Protein AF-A0A819ZC48-F1 (afdb_monomer)

Solvent-accessible surface area (backbone atoms only — not comparable to full-atom values): 3750 Å² total; per-residue (Å²): 112,41,71,61,29,54,74,70,70,37,54,69,62,20,50,53,50,47,52,56,57,66,66,42,88,83,60,50,59,66,54,51,17,53,46,27,38,52,48,10,53,50,28,46,76,72,67,41,54,67,62,10,50,53,28,36,50,53,14,53,50,36,46,50,60,62,68,65,73,119

pLDDT: mean 79.13, std 11.83, range [40.59, 92.69]

Radius of gyration: 12.27 Å; Cα contacts (8 Å, |Δi|>4): 68; chains: 1; bounding box: 27×21×39 Å

Sequence (70 aa):
MG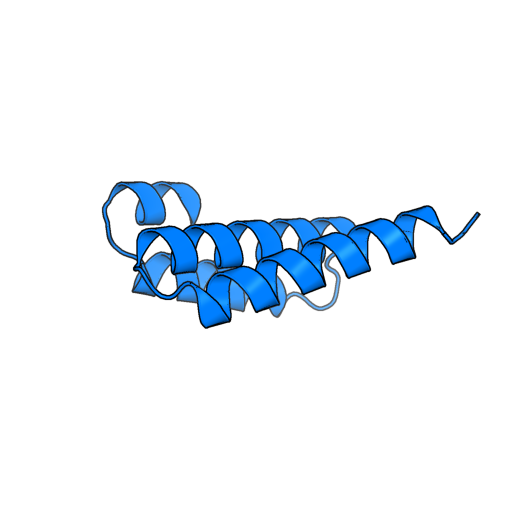LIHEKNGNYDKALICYKQALNVQSAAKSEIATLHNSLGFLYYRRGDYGDAREHLMTATQLIDDSHRNW

Secondary structure (DSSP, 8-state):
-HHHHHHTT-HHHHHHHHHHHHT-TT--HHHHHHHHHHHHHHHHHHT-HHHHHHHHHHHHHHHHHHHS--

Organism: NCBI:txid392033

Foldseek 3Di:
DLVVCLVVLNLVVSVVVLVVVCPPPPDQLLRNLVSLQSNLVSCVSVVNNVSSVVSNVSSVVSVVVV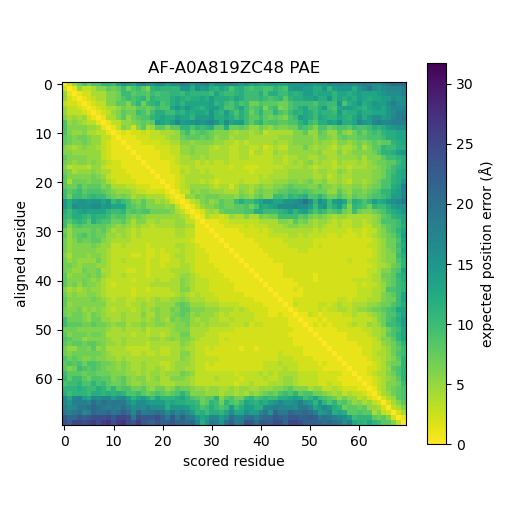VPPD

Mean predicted aligned error: 6.29 Å

InterPro domains:
  IPR011990 Tetratricopeptide-like helical domain superfamily [G3DSA:1.25.40.10] (1-70)
  IPR011990 Tetratricopeptide-like helical domain superfamily [SSF48452] (1-65)
  IPR019734 Tetratricopeptide repeat [PS50005] (33-66)
  IPR019734 Tetratricopeptide repeat [SM00028] (1-28)
  IPR019734 Tetratricopeptide repeat [SM00028] (33-66)

Structure (mmCIF, N/CA/C/O backbone):
data_AF-A0A819ZC48-F1
#
_entry.id   AF-A0A819ZC48-F1
#
loop_
_atom_site.group_PDB
_atom_site.id
_atom_site.type_symbol
_atom_site.label_atom_id
_atom_site.label_alt_id
_atom_site.label_comp_id
_atom_site.label_asym_id
_atom_site.label_entity_id
_atom_site.label_seq_id
_atom_site.pdbx_PDB_ins_code
_atom_site.Cartn_x
_atom_site.Cartn_y
_atom_site.Cartn_z
_atom_site.occupancy
_atom_site.B_iso_or_equiv
_atom_site.auth_seq_id
_atom_site.auth_comp_id
_atom_site.auth_asym_id
_atom_site.auth_atom_id
_atom_site.pdbx_PDB_model_num
ATOM 1 N N . MET A 1 1 ? 5.377 -10.196 5.958 1.00 59.12 1 MET A N 1
ATOM 2 C CA . MET A 1 1 ? 5.127 -9.623 7.303 1.00 59.12 1 MET A CA 1
ATOM 3 C C . MET A 1 1 ? 4.100 -8.487 7.304 1.00 59.12 1 MET A C 1
ATOM 5 O O . MET A 1 1 ? 3.226 -8.522 8.159 1.00 59.12 1 MET A O 1
ATOM 9 N N . GLY A 1 2 ? 4.120 -7.534 6.357 1.00 61.41 2 GLY A N 1
ATOM 10 C CA . GLY A 1 2 ? 3.161 -6.404 6.322 1.00 61.41 2 GLY A CA 1
ATOM 11 C C . GLY A 1 2 ? 1.672 -6.794 6.381 1.00 61.41 2 GLY A C 1
ATOM 12 O O . GLY A 1 2 ? 0.961 -6.328 7.265 1.00 61.41 2 GLY A O 1
ATOM 13 N N . LEU A 1 3 ? 1.236 -7.748 5.546 1.00 60.88 3 LEU A N 1
ATOM 14 C CA . LEU A 1 3 ? -0.148 -8.265 5.519 1.00 60.88 3 LEU A CA 1
ATOM 15 C C . LEU A 1 3 ? -0.614 -8.893 6.847 1.00 60.88 3 LEU A C 1
ATOM 17 O O . LEU A 1 3 ? -1.793 -8.843 7.188 1.00 60.88 3 LEU A O 1
ATOM 21 N N . ILE A 1 4 ? 0.304 -9.491 7.612 1.00 64.12 4 ILE A N 1
ATOM 22 C CA . ILE A 1 4 ? -0.019 -10.121 8.903 1.00 64.12 4 ILE A CA 1
ATOM 23 C C . ILE A 1 4 ? -0.309 -9.034 9.948 1.00 64.12 4 ILE A C 1
ATOM 25 O O . ILE A 1 4 ? -1.269 -9.144 10.707 1.00 64.12 4 ILE A O 1
ATOM 29 N N . HIS A 1 5 ? 0.468 -7.946 9.946 1.00 61.38 5 HIS A N 1
ATOM 30 C CA . HIS A 1 5 ? 0.226 -6.795 10.820 1.00 61.38 5 HIS A CA 1
ATOM 31 C C . HIS A 1 5 ? -1.032 -6.008 10.431 1.00 61.38 5 HIS A C 1
ATOM 33 O O . HIS A 1 5 ? -1.725 -5.511 11.317 1.00 61.38 5 HIS A O 1
ATOM 39 N N . GLU A 1 6 ? -1.371 -5.969 9.139 1.00 62.84 6 GLU A N 1
ATOM 40 C CA . GLU A 1 6 ? -2.612 -5.378 8.619 1.00 62.84 6 GLU A CA 1
ATOM 41 C C . GLU A 1 6 ? -3.865 -6.075 9.178 1.00 62.84 6 GLU A C 1
ATOM 43 O O . GLU A 1 6 ? -4.843 -5.427 9.553 1.00 62.84 6 GLU A O 1
ATOM 48 N N . LYS A 1 7 ? -3.831 -7.411 9.284 1.00 62.31 7 LYS A N 1
ATOM 49 C CA . LYS A 1 7 ? -4.932 -8.196 9.863 1.00 62.31 7 LYS A CA 1
ATOM 50 C C . LYS A 1 7 ? -5.042 -8.072 11.379 1.00 62.31 7 LYS A C 1
ATOM 52 O O . LYS A 1 7 ? -6.131 -8.242 11.912 1.00 62.31 7 LYS A O 1
ATOM 57 N N . ASN A 1 8 ? -3.947 -7.737 12.055 1.00 68.31 8 ASN A N 1
ATOM 58 C CA . ASN A 1 8 ? -3.925 -7.546 13.504 1.00 68.31 8 ASN A CA 1
ATOM 59 C C . ASN A 1 8 ? -4.328 -6.126 13.947 1.00 68.31 8 ASN A C 1
ATOM 61 O O . ASN A 1 8 ? -4.319 -5.846 15.141 1.00 68.31 8 ASN A O 1
ATOM 65 N N . GLY A 1 9 ? -4.642 -5.221 13.008 1.00 68.00 9 GLY A N 1
ATOM 66 C CA . GLY A 1 9 ? -4.935 -3.810 13.298 1.00 68.00 9 GLY A CA 1
ATOM 67 C C . GLY A 1 9 ? -3.697 -2.977 13.655 1.00 68.00 9 GLY A C 1
ATOM 68 O O . GLY A 1 9 ? -3.809 -1.813 14.028 1.00 68.00 9 GLY A O 1
ATOM 69 N N . ASN A 1 10 ? -2.494 -3.543 13.520 1.00 79.38 10 ASN A N 1
ATOM 70 C CA . ASN A 1 10 ? -1.229 -2.863 13.788 1.00 79.38 10 ASN A CA 1
ATOM 71 C C . ASN A 1 10 ? -0.746 -2.120 12.534 1.00 79.38 10 ASN A C 1
ATOM 73 O O . ASN A 1 10 ? 0.295 -2.452 11.956 1.00 79.38 10 ASN A O 1
ATOM 77 N N . TYR A 1 11 ? -1.505 -1.101 12.132 1.00 77.38 11 TYR A N 1
ATOM 78 C CA . TYR A 1 11 ? -1.241 -0.300 10.937 1.00 77.38 11 TYR A CA 1
ATOM 79 C C . TYR A 1 11 ? 0.152 0.356 10.958 1.00 77.38 11 TYR A C 1
ATOM 81 O O . TYR A 1 11 ? 0.854 0.340 9.951 1.00 77.38 11 TYR A O 1
ATOM 89 N N . ASP A 1 12 ? 0.623 0.831 12.115 1.00 79.00 12 ASP A N 1
ATOM 90 C CA . ASP A 1 12 ? 1.943 1.469 12.233 1.00 79.00 12 ASP A CA 1
ATOM 91 C C . ASP A 1 12 ? 3.113 0.507 11.972 1.00 79.00 12 ASP A C 1
ATOM 93 O O . ASP A 1 12 ? 4.096 0.875 11.330 1.00 79.00 12 ASP A O 1
ATOM 97 N N . LYS A 1 13 ? 3.004 -0.760 12.395 1.00 80.50 13 LYS A N 1
ATOM 98 C CA . LYS A 1 13 ? 4.042 -1.767 12.105 1.00 80.50 13 LYS A CA 1
ATOM 99 C C . LYS A 1 13 ? 4.056 -2.144 10.627 1.00 80.50 13 LYS A C 1
ATOM 101 O O . LYS A 1 13 ? 5.129 -2.293 10.046 1.00 80.50 13 LYS A O 1
ATOM 106 N N . ALA A 1 14 ? 2.877 -2.265 10.016 1.00 81.81 14 ALA A N 1
ATOM 107 C CA . ALA A 1 14 ? 2.764 -2.507 8.582 1.00 81.81 14 ALA A CA 1
ATOM 108 C C . ALA A 1 14 ? 3.386 -1.353 7.774 1.00 81.81 14 ALA A C 1
ATOM 110 O O . ALA A 1 14 ? 4.176 -1.614 6.868 1.00 81.81 14 ALA A O 1
ATOM 111 N N . LEU A 1 15 ? 3.127 -0.096 8.163 1.00 81.12 15 LEU A N 1
ATOM 112 C CA . LEU A 1 15 ? 3.740 1.098 7.566 1.00 81.12 15 LEU A CA 1
ATOM 113 C C . LEU A 1 15 ? 5.268 1.051 7.597 1.00 81.12 15 LEU A C 1
ATOM 115 O O . LEU A 1 15 ? 5.904 1.306 6.578 1.00 81.12 15 LEU A O 1
ATOM 119 N N . ILE A 1 16 ? 5.862 0.706 8.743 1.00 83.88 16 ILE A N 1
ATOM 120 C CA . ILE A 1 16 ? 7.323 0.622 8.884 1.00 83.88 16 ILE A CA 1
ATOM 121 C C . ILE A 1 16 ? 7.894 -0.445 7.943 1.00 83.88 16 ILE A C 1
ATOM 123 O O . ILE A 1 16 ? 8.840 -0.160 7.211 1.00 83.88 16 ILE A O 1
ATOM 127 N N . CYS A 1 17 ? 7.294 -1.640 7.898 1.00 83.06 17 CYS A N 1
ATOM 128 C CA . CYS A 1 17 ? 7.745 -2.702 6.996 1.00 83.06 17 CYS A CA 1
ATOM 129 C C . CYS A 1 17 ? 7.647 -2.294 5.518 1.00 83.06 17 CYS A C 1
ATOM 131 O O . CYS A 1 17 ? 8.581 -2.540 4.757 1.00 83.06 17 CYS A O 1
ATOM 133 N N . TYR A 1 18 ? 6.542 -1.665 5.104 1.00 83.19 18 TYR A N 1
ATOM 134 C CA . TYR A 1 18 ? 6.364 -1.231 3.717 1.00 83.19 18 TYR A CA 1
ATOM 135 C C . TYR A 1 18 ? 7.308 -0.083 3.336 1.00 83.19 18 TYR A C 1
ATOM 137 O O . TYR A 1 18 ? 7.866 -0.100 2.242 1.00 83.19 18 TYR A O 1
ATOM 145 N N . LYS A 1 19 ? 7.571 0.866 4.244 1.00 81.75 19 LYS A N 1
ATOM 146 C CA . LYS 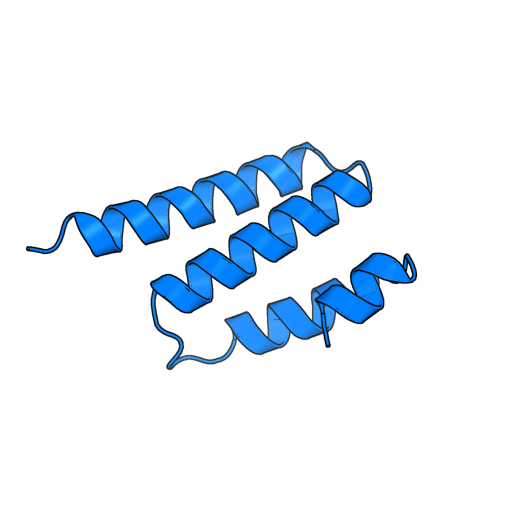A 1 19 ? 8.557 1.940 4.023 1.00 81.75 19 LYS A CA 1
ATOM 147 C C . LYS A 1 19 ? 9.986 1.411 3.925 1.00 81.75 19 LYS A C 1
ATOM 149 O O . LYS A 1 19 ? 10.746 1.873 3.083 1.00 81.75 19 LYS A O 1
ATOM 154 N N . GLN A 1 20 ? 10.351 0.426 4.746 1.00 84.31 20 GLN A N 1
ATOM 155 C CA . GLN A 1 20 ? 11.654 -0.234 4.641 1.00 84.31 20 GLN A CA 1
ATOM 156 C C . GLN A 1 20 ? 11.815 -0.956 3.301 1.00 84.31 20 GLN A C 1
ATOM 158 O O . GLN A 1 20 ? 12.871 -0.851 2.686 1.00 84.31 20 GLN A O 1
ATOM 163 N N . ALA A 1 21 ? 10.764 -1.632 2.830 1.00 81.81 21 ALA A N 1
ATOM 164 C CA . ALA A 1 21 ? 10.769 -2.294 1.529 1.00 81.81 21 ALA A CA 1
ATOM 165 C C . ALA A 1 21 ? 10.849 -1.295 0.359 1.00 81.81 21 ALA A C 1
ATOM 167 O O . ALA A 1 21 ? 11.558 -1.553 -0.605 1.00 81.81 21 ALA A O 1
ATOM 168 N N . LEU A 1 22 ? 10.196 -0.131 0.467 1.00 77.88 22 LEU A N 1
ATOM 169 C CA . LEU A 1 22 ? 10.312 0.954 -0.519 1.00 77.88 22 LEU A CA 1
ATOM 170 C C . LEU A 1 22 ? 11.717 1.563 -0.581 1.00 77.88 22 LEU A C 1
ATOM 172 O O . LEU A 1 22 ? 12.126 2.052 -1.628 1.00 77.88 22 LEU A O 1
AT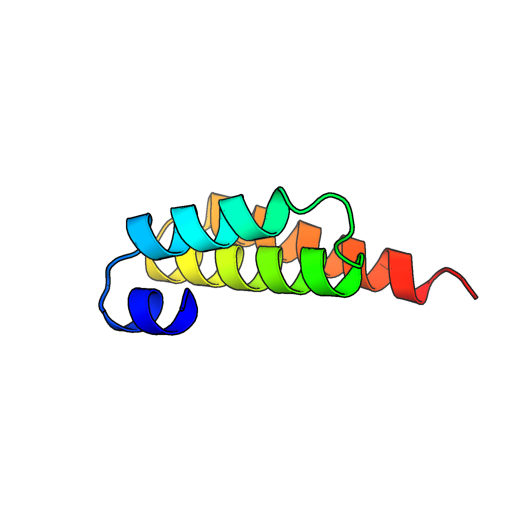OM 176 N N . ASN A 1 23 ? 12.462 1.531 0.524 1.00 79.62 23 ASN A N 1
ATOM 177 C CA . ASN A 1 23 ? 13.823 2.060 0.574 1.00 79.62 23 ASN A CA 1
ATOM 178 C C . ASN A 1 23 ? 14.860 1.110 -0.056 1.00 79.62 23 ASN A C 1
ATOM 180 O O . ASN A 1 23 ? 16.048 1.430 -0.109 1.00 79.62 23 ASN A O 1
ATOM 184 N N . VAL A 1 24 ? 14.434 -0.069 -0.524 1.00 79.25 24 VAL A N 1
ATOM 185 C CA . VAL A 1 24 ? 15.293 -0.989 -1.269 1.00 79.25 24 VAL A CA 1
ATOM 186 C C . VAL A 1 24 ? 15.472 -0.439 -2.682 1.00 79.25 24 VAL A C 1
ATOM 188 O O . VAL A 1 24 ? 14.606 -0.561 -3.542 1.00 79.25 24 VAL A O 1
ATOM 191 N N . GLN A 1 25 ? 16.632 0.171 -2.913 1.00 59.50 25 GLN A N 1
ATOM 192 C CA . GLN A 1 25 ? 16.960 0.916 -4.132 1.00 59.50 25 GLN A CA 1
ATOM 193 C C . GLN A 1 25 ? 16.966 0.057 -5.417 1.00 59.50 25 GLN A C 1
ATOM 195 O O . GLN A 1 25 ? 16.891 0.600 -6.514 1.00 59.50 25 GLN A O 1
ATOM 200 N N . SER A 1 26 ? 17.015 -1.273 -5.284 1.00 67.56 26 SER A N 1
ATOM 201 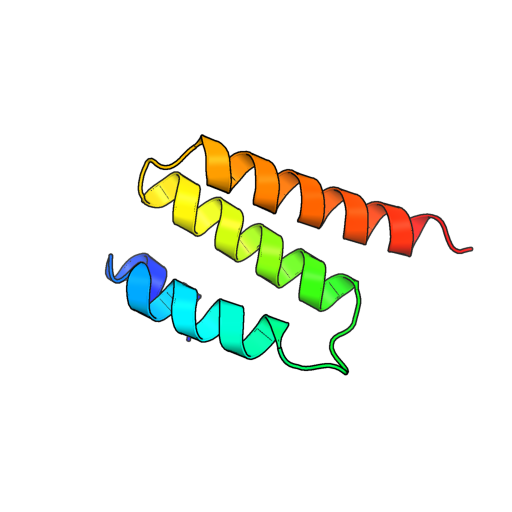C CA . SER A 1 26 ? 16.995 -2.233 -6.399 1.00 67.56 26 SER A CA 1
ATOM 202 C C . SER A 1 26 ? 15.617 -2.848 -6.677 1.00 67.56 26 SER A C 1
ATOM 204 O O . SER A 1 26 ? 15.533 -3.800 -7.450 1.00 67.56 26 SER A O 1
ATOM 206 N N . ALA A 1 27 ? 14.549 -2.366 -6.034 1.00 74.12 27 ALA A N 1
ATOM 207 C CA . ALA A 1 27 ? 13.208 -2.906 -6.241 1.00 74.12 27 ALA A CA 1
ATOM 208 C C . ALA A 1 27 ? 12.702 -2.605 -7.661 1.00 74.12 27 ALA A C 1
ATOM 210 O O . ALA A 1 27 ? 12.834 -1.487 -8.170 1.00 74.12 27 ALA A O 1
ATOM 211 N N . ALA A 1 28 ? 12.092 -3.597 -8.309 1.00 82.12 28 ALA A N 1
ATOM 212 C CA . ALA A 1 28 ? 11.494 -3.395 -9.626 1.00 82.12 28 ALA A CA 1
ATOM 213 C C . ALA A 1 28 ? 10.313 -2.410 -9.534 1.00 82.12 28 ALA A C 1
ATOM 215 O O . ALA A 1 28 ? 9.590 -2.402 -8.537 1.00 82.12 28 ALA A O 1
ATOM 216 N N . LYS A 1 29 ? 10.025 -1.638 -10.597 1.00 80.00 29 LYS A N 1
ATOM 217 C CA . LYS A 1 29 ? 8.838 -0.747 -10.642 1.00 80.00 29 LYS A CA 1
ATOM 218 C C . LYS A 1 29 ? 7.539 -1.481 -10.262 1.00 80.00 29 LYS A C 1
ATOM 220 O O . LYS A 1 29 ? 6.706 -0.929 -9.552 1.00 80.00 29 LYS A O 1
ATOM 225 N N . SER A 1 30 ? 7.415 -2.748 -10.664 1.00 81.44 30 SER A N 1
ATOM 226 C CA . SER A 1 30 ? 6.329 -3.665 -10.277 1.00 81.44 30 SER A CA 1
ATOM 227 C C . SER A 1 30 ? 6.247 -3.916 -8.761 1.00 81.44 30 SER A C 1
ATOM 229 O O . SER A 1 30 ? 5.162 -3.912 -8.175 1.00 81.44 30 SER A O 1
ATOM 231 N N . GLU A 1 31 ? 7.386 -4.119 -8.095 1.00 83.38 31 GLU A N 1
ATOM 232 C CA . GLU A 1 31 ? 7.434 -4.306 -6.639 1.00 83.38 31 GLU A CA 1
ATOM 233 C C . GLU A 1 31 ? 7.085 -3.010 -5.908 1.00 83.38 31 GLU A C 1
ATOM 235 O O . GLU A 1 31 ? 6.279 -3.027 -4.97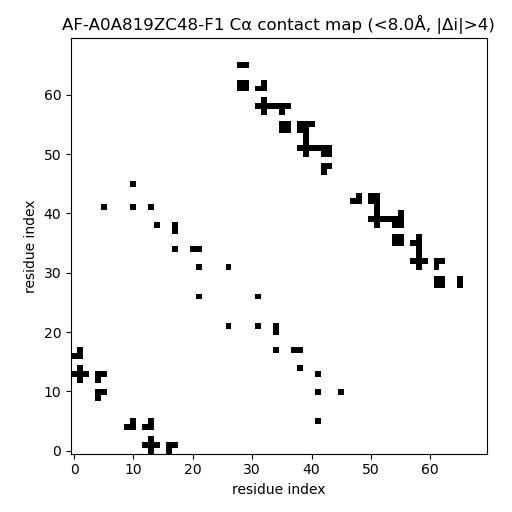7 1.00 83.38 31 GLU A O 1
ATOM 240 N N . ILE A 1 32 ? 7.614 -1.877 -6.380 1.00 84.69 32 ILE A N 1
ATOM 241 C CA . ILE A 1 32 ? 7.299 -0.543 -5.854 1.00 84.69 32 ILE A CA 1
ATOM 242 C C . ILE A 1 32 ? 5.793 -0.261 -5.990 1.00 84.69 32 ILE A C 1
ATOM 244 O O . ILE A 1 32 ? 5.158 0.190 -5.035 1.00 84.69 32 ILE A O 1
ATOM 248 N N . ALA A 1 33 ? 5.182 -0.603 -7.127 1.00 87.19 33 ALA A N 1
ATOM 249 C CA . ALA A 1 33 ? 3.739 -0.482 -7.314 1.00 87.19 33 ALA A CA 1
ATOM 250 C C . ALA A 1 33 ? 2.941 -1.371 -6.348 1.00 87.19 33 ALA A C 1
ATOM 252 O O . ALA A 1 33 ? 1.962 -0.927 -5.749 1.00 87.19 33 ALA A O 1
ATOM 253 N N . THR A 1 34 ? 3.377 -2.614 -6.143 1.00 86.00 34 THR A N 1
ATOM 254 C CA . THR A 1 34 ? 2.724 -3.550 -5.213 1.00 86.00 34 THR A CA 1
ATOM 255 C C . THR A 1 34 ? 2.791 -3.047 -3.764 1.00 86.00 34 THR A C 1
ATOM 257 O O . THR A 1 34 ? 1.819 -3.163 -3.008 1.00 86.00 34 THR A O 1
ATOM 260 N N . LEU A 1 35 ? 3.914 -2.435 -3.379 1.00 87.75 35 LEU A N 1
ATOM 261 C CA . LEU A 1 35 ? 4.098 -1.793 -2.077 1.00 87.75 35 LEU A CA 1
ATOM 262 C C . LEU A 1 35 ? 3.162 -0.594 -1.898 1.00 87.75 35 LEU A C 1
ATOM 264 O O . LEU A 1 35 ? 2.497 -0.492 -0.867 1.00 87.75 35 LEU A O 1
ATOM 268 N N . HIS A 1 36 ? 3.051 0.272 -2.906 1.00 89.69 36 HIS A N 1
ATOM 269 C CA . HIS A 1 36 ? 2.115 1.396 -2.886 1.00 89.69 36 HIS A CA 1
ATOM 270 C C . HIS A 1 36 ? 0.652 0.948 -2.820 1.00 89.69 36 HIS A C 1
ATOM 272 O O . HIS A 1 36 ? -0.120 1.518 -2.055 1.00 89.69 36 HIS A O 1
ATOM 278 N N . ASN A 1 37 ? 0.280 -0.115 -3.533 1.00 89.56 37 ASN A N 1
ATOM 279 C CA . ASN A 1 37 ? -1.064 -0.683 -3.455 1.00 89.56 37 ASN A CA 1
ATOM 280 C C . ASN A 1 37 ? -1.370 -1.198 -2.034 1.00 89.56 37 ASN A C 1
ATOM 282 O O . ASN A 1 37 ? -2.420 -0.911 -1.460 1.00 89.56 37 ASN A O 1
ATOM 286 N N . SER A 1 38 ? -0.397 -1.877 -1.419 1.00 87.69 38 SER A N 1
ATOM 287 C CA . SER A 1 38 ? -0.509 -2.360 -0.038 1.00 87.69 38 SER A CA 1
ATOM 288 C C . SER A 1 38 ? -0.635 -1.215 0.975 1.00 87.69 38 SER A C 1
ATOM 290 O O . SER A 1 38 ? -1.440 -1.299 1.899 1.00 87.69 38 SER A O 1
ATOM 292 N N . LEU A 1 39 ? 0.122 -0.125 0.793 1.00 88.62 39 LEU A N 1
ATOM 293 C CA . LEU A 1 39 ? -0.009 1.091 1.602 1.00 88.62 39 LEU A CA 1
ATOM 294 C C . LEU A 1 39 ? -1.380 1.738 1.419 1.00 88.62 39 LEU A C 1
ATOM 296 O O . LEU A 1 39 ? -2.031 2.071 2.404 1.00 88.62 39 LEU A O 1
ATOM 300 N N . GLY A 1 40 ? -1.848 1.867 0.180 1.00 90.50 40 GLY A N 1
ATOM 301 C CA . GLY A 1 40 ? -3.155 2.438 -0.116 1.00 90.50 40 GLY A CA 1
ATOM 302 C C . GLY A 1 40 ? -4.290 1.683 0.576 1.00 90.50 40 GLY A C 1
ATOM 303 O O . GLY A 1 40 ? -5.147 2.284 1.220 1.00 90.50 40 GLY A O 1
ATOM 304 N N . PHE A 1 41 ? -4.242 0.351 0.541 1.00 87.12 41 PHE A N 1
ATOM 305 C CA . PHE A 1 41 ? -5.213 -0.492 1.237 1.00 87.12 41 PHE A CA 1
ATOM 306 C C . PHE A 1 41 ? -5.122 -0.370 2.767 1.00 87.12 41 PHE A C 1
ATOM 308 O O . PHE A 1 41 ? -6.140 -0.355 3.462 1.00 87.12 41 PHE A O 1
ATOM 315 N N . LEU A 1 42 ? -3.908 -0.226 3.300 1.00 86.94 42 LEU A N 1
ATOM 316 C CA . LEU A 1 42 ? -3.669 -0.010 4.723 1.00 86.94 42 LEU A CA 1
ATOM 317 C C . LEU A 1 42 ? -4.273 1.317 5.212 1.00 86.94 42 LEU A C 1
ATOM 319 O O . LEU A 1 42 ? -4.961 1.334 6.232 1.00 86.94 42 LEU A O 1
ATOM 323 N N . TYR A 1 43 ? -4.056 2.410 4.478 1.00 87.94 43 TYR A N 1
ATOM 324 C CA . TYR A 1 43 ? -4.653 3.714 4.780 1.00 87.94 43 TYR A CA 1
ATOM 325 C C . TYR A 1 43 ? -6.178 3.681 4.638 1.00 87.94 43 TYR A C 1
ATOM 327 O O . TYR A 1 43 ? -6.885 4.201 5.498 1.00 87.94 43 TYR A O 1
ATOM 335 N N . TYR A 1 44 ? -6.699 2.967 3.635 1.00 87.19 44 TYR A N 1
ATOM 336 C CA . TYR A 1 44 ? -8.138 2.751 3.477 1.00 87.19 44 TYR A CA 1
ATOM 337 C C . TYR A 1 44 ? -8.740 2.060 4.710 1.00 87.19 44 TYR A C 1
ATOM 339 O O . TYR A 1 44 ? -9.755 2.498 5.244 1.00 87.19 44 TYR A O 1
ATOM 347 N N . ARG A 1 45 ? -8.074 1.015 5.217 1.00 83.44 45 ARG A N 1
ATOM 348 C CA . ARG A 1 45 ? -8.476 0.287 6.434 1.00 83.44 45 ARG A CA 1
ATOM 349 C C . ARG A 1 45 ? -8.351 1.123 7.711 1.00 83.44 45 ARG A C 1
ATOM 351 O O . ARG A 1 45 ? -9.083 0.868 8.664 1.00 83.44 45 ARG A O 1
ATOM 358 N N . ARG A 1 46 ? -7.4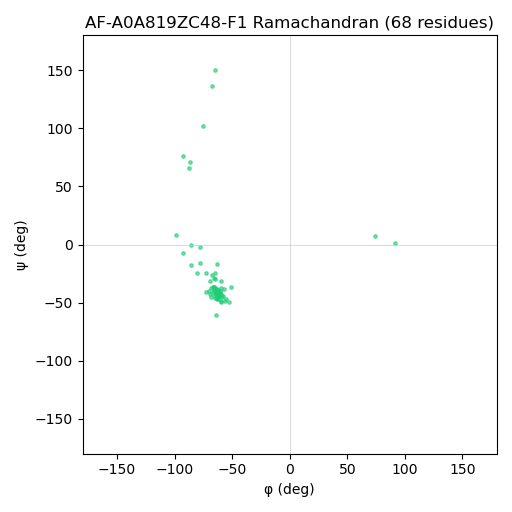53 2.110 7.726 1.00 82.88 46 ARG A N 1
ATOM 359 C CA . ARG A 1 46 ? -7.286 3.087 8.813 1.00 82.88 46 ARG A CA 1
ATOM 360 C C . ARG A 1 46 ? -8.349 4.200 8.783 1.00 82.88 46 ARG A C 1
ATOM 362 O O . ARG A 1 46 ? -8.549 4.857 9.798 1.00 82.88 46 ARG A O 1
ATOM 369 N N . GLY A 1 47 ? -9.063 4.363 7.665 1.00 86.88 47 GLY A N 1
ATOM 370 C CA . GLY A 1 47 ? -10.042 5.435 7.438 1.00 86.88 47 GLY A CA 1
ATOM 371 C C . GLY A 1 47 ? -9.449 6.688 6.783 1.00 86.88 47 GLY A C 1
ATOM 372 O O . GLY A 1 47 ? -10.173 7.646 6.516 1.00 86.88 47 GLY A O 1
ATOM 373 N N . ASP A 1 48 ? -8.154 6.665 6.469 1.00 88.31 48 ASP A N 1
ATOM 374 C CA . ASP A 1 48 ? -7.418 7.760 5.840 1.00 88.31 48 ASP A CA 1
ATOM 375 C C . ASP A 1 48 ? -7.544 7.660 4.312 1.00 88.31 48 ASP A C 1
ATOM 377 O O . ASP A 1 48 ? -6.618 7.297 3.584 1.00 88.31 48 ASP A O 1
ATOM 381 N N . TYR A 1 49 ? -8.741 7.945 3.799 1.00 88.75 49 TYR A N 1
ATOM 382 C CA . TYR A 1 49 ? -9.054 7.769 2.377 1.00 88.75 49 TYR A CA 1
ATOM 383 C C . TYR A 1 49 ? -8.248 8.685 1.439 1.00 88.75 49 TYR A C 1
ATOM 385 O O . TYR A 1 49 ? -8.076 8.349 0.266 1.00 88.75 49 TYR A O 1
ATOM 393 N N . GLY A 1 50 ? -7.763 9.829 1.937 1.00 92.31 50 GLY A N 1
ATOM 394 C CA . GLY A 1 50 ? -6.921 10.759 1.176 1.00 92.31 50 GLY A CA 1
ATOM 395 C C . GLY A 1 50 ? -5.592 10.117 0.785 1.00 92.31 50 GLY A C 1
ATOM 396 O O . GLY A 1 50 ? -5.339 9.905 -0.403 1.00 92.31 50 GLY A O 1
ATOM 397 N N . ASP A 1 51 ? -4.807 9.717 1.788 1.00 87.81 51 ASP A N 1
ATOM 398 C CA . ASP A 1 51 ? -3.535 9.009 1.604 1.00 87.81 51 ASP A CA 1
ATOM 399 C C . ASP A 1 51 ? -3.721 7.680 0.863 1.00 87.81 51 ASP A C 1
ATOM 401 O O . ASP A 1 51 ? -2.918 7.311 0.003 1.00 87.81 51 ASP A O 1
ATOM 405 N N . ALA A 1 52 ? -4.823 6.971 1.138 1.00 91.44 52 ALA A N 1
ATOM 406 C CA . ALA A 1 52 ? -5.155 5.735 0.441 1.00 91.44 52 ALA A CA 1
ATOM 407 C C . ALA A 1 52 ? -5.235 5.937 -1.075 1.00 91.44 52 ALA A C 1
ATOM 409 O O . ALA A 1 52 ? -4.646 5.175 -1.846 1.00 91.44 52 ALA A O 1
ATOM 410 N N . ARG 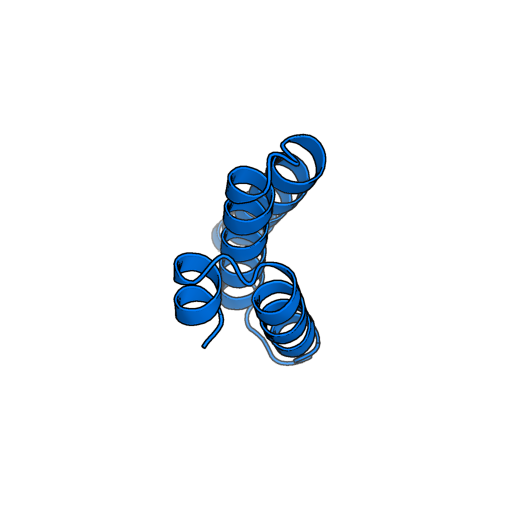A 1 53 ? -5.959 6.978 -1.502 1.00 92.00 53 ARG A N 1
ATOM 411 C CA . ARG A 1 53 ? -6.162 7.274 -2.918 1.00 92.00 53 ARG A CA 1
ATOM 412 C C . ARG A 1 53 ? -4.863 7.689 -3.590 1.00 92.00 53 ARG A C 1
ATOM 414 O O . ARG A 1 53 ? -4.606 7.237 -4.699 1.00 92.00 53 ARG A O 1
ATOM 421 N N . GLU A 1 54 ? -4.055 8.511 -2.928 1.00 92.69 54 GLU A N 1
ATOM 422 C CA . GLU A 1 54 ? -2.763 8.943 -3.461 1.00 92.69 54 GLU A CA 1
ATOM 423 C C . GLU A 1 54 ? -1.844 7.743 -3.711 1.00 92.69 54 GLU A C 1
ATOM 425 O O . GLU A 1 54 ? -1.354 7.555 -4.824 1.00 92.69 54 GLU A O 1
ATOM 430 N N . HIS A 1 55 ? -1.696 6.857 -2.724 1.00 90.69 55 HIS A N 1
ATOM 431 C CA . HIS A 1 55 ? -0.859 5.669 -2.869 1.00 90.69 55 HIS A CA 1
ATOM 432 C C . HIS A 1 55 ? -1.381 4.676 -3.914 1.00 90.69 55 HIS A C 1
ATOM 434 O O . HIS A 1 55 ? -0.584 4.136 -4.683 1.00 90.69 55 HIS A O 1
ATOM 440 N N . LEU A 1 56 ? -2.697 4.461 -3.993 1.00 89.56 56 LEU A N 1
ATOM 441 C CA . LEU A 1 56 ? -3.291 3.629 -5.044 1.00 89.56 56 LEU A CA 1
ATOM 442 C C . LEU A 1 56 ? -3.032 4.210 -6.436 1.00 89.56 56 LEU A C 1
ATOM 444 O O . LEU A 1 56 ? -2.674 3.465 -7.346 1.00 89.56 56 LEU A O 1
ATOM 448 N N . MET A 1 57 ? -3.151 5.530 -6.590 1.00 91.31 57 MET A N 1
ATOM 449 C CA . MET A 1 57 ? -2.940 6.202 -7.871 1.00 91.31 57 MET A CA 1
ATOM 450 C C . MET A 1 57 ? -1.485 6.072 -8.333 1.00 91.31 57 MET A C 1
ATOM 452 O O . MET A 1 57 ? -1.235 5.703 -9.483 1.00 91.31 57 MET A O 1
ATOM 456 N N . THR A 1 58 ? -0.529 6.273 -7.423 1.00 89.31 58 THR A N 1
ATOM 457 C CA . THR A 1 58 ? 0.903 6.088 -7.698 1.00 89.31 58 THR A CA 1
ATOM 458 C C . THR A 1 58 ? 1.218 4.647 -8.098 1.00 89.31 58 THR A C 1
ATOM 460 O O . THR A 1 58 ? 1.976 4.432 -9.043 1.00 89.31 58 THR A O 1
ATOM 463 N N . ALA A 1 59 ? 0.601 3.652 -7.446 1.00 89.25 59 ALA A N 1
ATOM 464 C CA . ALA A 1 59 ? 0.759 2.245 -7.816 1.00 89.25 59 ALA A CA 1
ATOM 465 C C . ALA A 1 59 ? 0.307 1.973 -9.257 1.00 89.25 59 ALA A C 1
ATOM 467 O O . ALA A 1 59 ? 1.053 1.377 -10.032 1.00 89.25 59 ALA A O 1
ATOM 468 N N . THR A 1 60 ? -0.883 2.443 -9.639 1.00 87.44 60 THR A N 1
ATOM 469 C CA . THR A 1 60 ? -1.374 2.312 -11.020 1.00 87.44 60 THR A CA 1
ATOM 470 C C . THR A 1 60 ? -0.493 3.039 -12.024 1.00 87.44 60 THR A C 1
ATOM 472 O O . THR A 1 60 ? -0.224 2.486 -13.084 1.00 87.44 60 THR A O 1
ATOM 475 N N . GLN A 1 61 ? 0.012 4.227 -11.686 1.00 88.31 61 GLN A N 1
ATOM 476 C CA . GLN A 1 61 ? 0.895 4.987 -12.568 1.00 88.31 61 GLN A CA 1
ATOM 477 C C . GLN A 1 61 ? 2.211 4.240 -12.823 1.00 88.31 61 GLN A C 1
ATOM 479 O O . GLN A 1 61 ? 2.672 4.175 -13.954 1.00 88.31 61 GLN A O 1
ATOM 484 N N . LEU A 1 62 ? 2.797 3.635 -11.786 1.00 84.69 62 LEU A N 1
ATOM 485 C CA . LEU A 1 62 ? 4.017 2.828 -11.892 1.00 84.69 62 LEU A CA 1
ATOM 486 C C . LEU A 1 62 ? 3.818 1.566 -12.742 1.00 84.69 62 LEU A C 1
ATOM 488 O O . LEU A 1 62 ? 4.726 1.180 -13.482 1.00 84.69 62 LEU A O 1
ATOM 492 N N . ILE A 1 63 ? 2.650 0.922 -12.637 1.00 79.62 63 ILE A N 1
ATOM 493 C CA . ILE A 1 63 ? 2.286 -0.242 -13.461 1.00 79.62 63 ILE A CA 1
ATOM 494 C C . ILE A 1 63 ? 2.087 0.186 -14.916 1.00 79.62 63 ILE A C 1
ATOM 496 O O . ILE A 1 63 ? 2.627 -0.455 -15.809 1.00 79.62 63 ILE A O 1
ATOM 500 N N . ASP A 1 64 ? 1.372 1.284 -15.160 1.00 77.19 64 ASP A N 1
ATOM 501 C CA . ASP A 1 64 ? 1.152 1.813 -16.509 1.00 77.19 64 ASP A CA 1
ATOM 502 C C . ASP A 1 64 ? 2.476 2.201 -17.181 1.00 77.19 64 ASP A C 1
ATOM 504 O O . ASP A 1 64 ? 2.754 1.781 -18.299 1.00 77.19 64 ASP A O 1
ATOM 508 N N . ASP A 1 65 ? 3.366 2.883 -16.457 1.00 69.50 65 ASP A N 1
ATOM 509 C CA . ASP A 1 65 ? 4.692 3.284 -16.940 1.00 69.50 65 ASP A CA 1
ATOM 510 C C . ASP A 1 65 ? 5.604 2.079 -17.240 1.00 69.50 65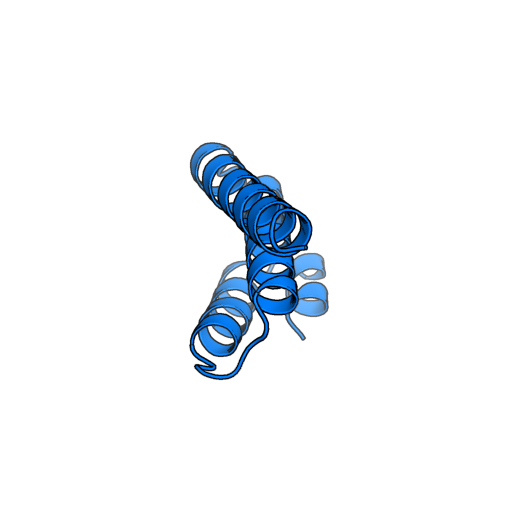 ASP A C 1
ATOM 512 O O . ASP A 1 65 ? 6.447 2.124 -18.134 1.00 69.50 65 ASP A O 1
ATOM 516 N N . SER A 1 66 ? 5.417 0.962 -16.527 1.00 63.16 66 SER A N 1
ATOM 517 C CA . SER A 1 66 ? 6.112 -0.295 -16.836 1.00 63.16 66 SER A CA 1
ATOM 518 C C . SER A 1 66 ? 5.469 -1.073 -17.987 1.00 63.16 66 SER A C 1
ATOM 520 O O . SER A 1 66 ? 6.174 -1.803 -18.678 1.00 63.16 66 SER A O 1
ATOM 522 N N . HIS A 1 67 ? 4.176 -0.873 -18.250 1.00 58.28 67 HIS A N 1
ATOM 523 C CA . HIS A 1 67 ? 3.464 -1.450 -19.391 1.00 58.28 67 HIS A CA 1
ATOM 524 C C . HIS A 1 67 ? 3.589 -0.624 -20.677 1.00 58.28 67 HIS A C 1
ATOM 526 O O . HIS A 1 67 ? 3.316 -1.148 -21.751 1.00 58.28 67 HIS A O 1
ATOM 532 N N . ARG A 1 68 ? 3.986 0.651 -20.593 1.00 57.00 68 ARG A N 1
ATOM 533 C CA . ARG A 1 68 ? 4.107 1.563 -21.745 1.00 57.00 68 ARG A CA 1
ATOM 534 C C . ARG A 1 68 ? 5.502 1.592 -22.375 1.00 57.00 68 ARG A C 1
ATOM 536 O O . ARG A 1 68 ? 5.671 2.189 -23.433 1.00 57.00 68 ARG A O 1
ATOM 543 N N . ASN A 1 69 ? 6.477 0.930 -21.755 1.00 40.59 69 ASN A N 1
ATOM 544 C CA . ASN A 1 69 ? 7.805 0.706 -22.320 1.00 40.59 69 ASN A CA 1
ATOM 545 C C . ASN A 1 69 ? 7.852 -0.649 -23.054 1.00 40.59 69 ASN A C 1
ATOM 547 O O . ASN A 1 69 ? 8.401 -1.621 -22.536 1.00 40.59 69 ASN A O 1
ATOM 551 N N . TRP A 1 70 ? 7.275 -0.705 -24.254 1.00 45.03 70 TRP A N 1
ATOM 552 C CA . TRP A 1 70 ? 7.603 -1.690 -25.292 1.00 45.03 70 TRP A CA 1
ATOM 553 C C . TRP A 1 70 ? 7.650 -1.000 -26.651 1.00 45.03 70 TRP A C 1
ATOM 555 O O . TRP A 1 70 ? 6.731 -0.203 -26.945 1.00 45.03 70 TRP A O 1
#

Nearest PDB structures (foldseek):
  7v1k-assembly1_A-2  TM=8.719E-01  e=4.006E-02  Homo sapiens
  7v6p-assembly1_A-2  TM=8.765E-01  e=4.233E-02  Homo sapiens
  5o01-assembly2_B  TM=8.145E-01  e=8.201E-02  Prosthecobacter vanneervenii
  5jhe-assembly1_A-2  TM=8.760E-01  e=1.589E-01  Saccharomyces cerevisiae S288C
  5o09-assembly1_1C  TM=8.286E-01  e=1.141E-01  Prosthecobacter vanneervenii